Protein AF-A0A5B1B5L1-F1 (afdb_monomer_lite)

Secondary structure (DSSP, 8-state):
----EEEEEETTEEEEE---SSS--S-TTHHHHHHHHHHH-HHHHHHTTS---S-GGG-SS-HHHHHHHHHHHHHTT--SGGGHHHHTT-HHHHHHTTSPPPPHHHHHHHHHHS-HHHHHHHHH-

pLDDT: mean 87.09, std 9.59, range [47.69, 96.62]

Structure (mmCIF, N/CA/C/O backbone):
data_AF-A0A5B1B5L1-F1
#
_entry.id   AF-A0A5B1B5L1-F1
#
loop_
_atom_site.group_PDB
_atom_site.id
_atom_site.type_symbol
_atom_site.label_atom_id
_atom_site.label_alt_id
_atom_site.label_comp_id
_atom_site.label_asym_id
_atom_site.label_entity_id
_atom_site.label_seq_id
_atom_site.pdbx_PDB_ins_code
_atom_site.Cartn_x
_atom_site.Cartn_y
_atom_site.Cartn_z
_atom_site.occupancy
_atom_site.B_iso_or_equiv
_atom_site.auth_seq_id
_atom_site.auth_comp_id
_atom_site.auth_asym_id
_atom_site.auth_atom_id
_atom_site.pdbx_PDB_model_num
ATOM 1 N N . MET A 1 1 ? 7.308 0.488 -33.780 1.00 47.69 1 MET A N 1
ATOM 2 C CA . MET A 1 1 ? 5.844 0.317 -33.695 1.00 47.69 1 MET A CA 1
ATOM 3 C C . MET A 1 1 ? 5.590 -0.302 -32.338 1.00 47.69 1 MET A C 1
ATOM 5 O O . MET A 1 1 ? 5.938 -1.460 -32.160 1.00 47.69 1 MET A O 1
ATOM 9 N N . SER A 1 2 ? 5.195 0.500 -31.351 1.00 52.94 2 SER A N 1
ATOM 10 C CA . SER A 1 2 ? 5.080 0.016 -29.976 1.00 52.94 2 SER A CA 1
ATOM 11 C C . SER A 1 2 ? 3.709 -0.642 -29.796 1.00 52.94 2 SER A C 1
ATOM 13 O O . SER A 1 2 ? 2.684 -0.119 -30.247 1.00 52.94 2 SER A O 1
ATOM 15 N N . ILE A 1 3 ? 3.704 -1.874 -29.294 1.00 60.44 3 ILE A N 1
ATOM 16 C CA . ILE A 1 3 ? 2.495 -2.689 -29.177 1.00 60.44 3 ILE A CA 1
ATOM 17 C C . ILE A 1 3 ? 1.914 -2.371 -27.805 1.00 60.44 3 ILE A C 1
ATOM 19 O O . ILE A 1 3 ? 2.265 -2.996 -26.809 1.00 60.44 3 ILE A O 1
ATOM 23 N N . LYS A 1 4 ? 1.030 -1.373 -27.752 1.00 65.81 4 LYS A N 1
ATOM 24 C CA . LYS A 1 4 ? 0.305 -1.033 -26.526 1.00 65.81 4 LYS A CA 1
ATOM 25 C C . LYS A 1 4 ? -0.742 -2.104 -26.242 1.00 65.81 4 LYS A C 1
ATOM 27 O O . LYS A 1 4 ? -1.779 -2.158 -26.903 1.00 65.81 4 LYS A O 1
ATOM 32 N N . ASN A 1 5 ? -0.484 -2.942 -25.244 1.00 76.38 5 ASN A N 1
ATOM 33 C CA . ASN A 1 5 ? -1.436 -3.945 -24.784 1.00 76.38 5 ASN A CA 1
ATOM 34 C C . ASN A 1 5 ? -2.275 -3.358 -23.648 1.00 76.38 5 ASN A C 1
ATOM 36 O O . ASN A 1 5 ? -1.747 -3.001 -22.597 1.00 76.38 5 ASN A O 1
ATOM 40 N N . THR A 1 6 ? -3.588 -3.250 -23.854 1.00 81.56 6 THR A N 1
ATOM 41 C CA . THR A 1 6 ? -4.514 -2.834 -22.789 1.00 81.56 6 THR A CA 1
ATOM 42 C C . THR A 1 6 ? -4.641 -3.954 -21.767 1.00 81.56 6 THR A C 1
ATOM 44 O O . THR A 1 6 ? -5.008 -5.072 -22.126 1.00 81.56 6 THR A O 1
ATOM 47 N N . VAL A 1 7 ? -4.370 -3.662 -20.495 1.00 83.81 7 VAL A N 1
ATOM 48 C CA . VAL A 1 7 ? -4.411 -4.680 -19.437 1.00 83.81 7 VAL A CA 1
ATOM 49 C C . VAL A 1 7 ? -5.726 -4.628 -18.653 1.00 83.81 7 VAL A C 1
ATOM 51 O O . VAL A 1 7 ? -6.378 -5.665 -18.440 1.00 83.81 7 VAL A O 1
ATOM 54 N N . PHE A 1 8 ? -6.146 -3.421 -18.254 1.00 83.81 8 PHE A N 1
ATOM 55 C CA . PHE A 1 8 ? -7.417 -3.151 -17.575 1.00 83.81 8 PHE A CA 1
ATOM 56 C C . PHE A 1 8 ? -7.823 -1.668 -17.687 1.00 83.81 8 PHE A C 1
ATOM 58 O O . PHE A 1 8 ? -7.050 -0.833 -18.151 1.00 83.81 8 PHE A O 1
ATOM 65 N N . TYR A 1 9 ? -9.041 -1.344 -17.243 1.00 83.38 9 TYR A N 1
ATOM 66 C CA . TYR A 1 9 ? -9.542 0.030 -17.135 1.00 83.38 9 TYR A CA 1
ATOM 67 C C . TYR A 1 9 ? -9.619 0.458 -15.661 1.00 83.38 9 TYR A C 1
ATOM 69 O O . TYR A 1 9 ? -10.083 -0.305 -14.808 1.00 83.38 9 TYR A O 1
ATOM 77 N N . ARG A 1 10 ? -9.157 1.677 -15.369 1.00 83.69 10 ARG A N 1
ATOM 78 C CA . ARG A 1 10 ? -9.252 2.375 -14.080 1.00 83.69 10 ARG A CA 1
ATOM 79 C C . ARG A 1 10 ? -10.195 3.559 -14.278 1.00 83.69 10 ARG A C 1
ATOM 81 O O . ARG A 1 10 ? -9.803 4.557 -14.873 1.00 83.69 10 ARG A O 1
ATOM 88 N N . ASP A 1 11 ? -11.442 3.414 -13.837 1.00 83.94 11 ASP A N 1
ATOM 89 C CA . ASP A 1 11 ? -12.527 4.363 -14.119 1.00 83.94 11 ASP A CA 1
ATOM 90 C C . ASP A 1 11 ? -12.689 4.582 -15.636 1.00 83.94 11 ASP A C 1
ATOM 92 O O . ASP A 1 11 ? -12.953 3.622 -16.360 1.00 83.94 11 ASP A O 1
ATOM 96 N N . ASN A 1 12 ? -12.478 5.805 -16.131 1.00 84.12 12 ASN A N 1
ATOM 97 C CA . ASN A 1 12 ? -12.476 6.123 -17.565 1.00 84.12 12 ASN A CA 1
ATOM 98 C C . ASN A 1 12 ? -11.078 6.073 -18.213 1.00 84.12 12 ASN A C 1
ATOM 100 O O . ASN A 1 12 ? -10.937 6.398 -19.393 1.00 84.12 12 ASN A O 1
ATOM 104 N N . SER A 1 13 ? -10.048 5.667 -17.471 1.00 82.94 13 SER A N 1
ATOM 105 C CA . SER A 1 13 ? -8.666 5.601 -17.947 1.00 82.94 13 SER A CA 1
ATOM 106 C C . SER A 1 13 ? -8.297 4.179 -18.368 1.00 82.94 13 SER A C 1
ATOM 108 O O . SER A 1 13 ? -8.457 3.218 -17.614 1.00 82.94 13 SER A O 1
ATOM 110 N N . CYS A 1 14 ? -7.774 4.031 -19.584 1.00 85.56 14 CYS A N 1
ATOM 111 C CA . CYS A 1 14 ? -7.215 2.774 -20.074 1.00 85.56 14 CYS A CA 1
ATOM 112 C C . CYS A 1 14 ? -5.783 2.612 -19.555 1.00 85.56 14 CYS A C 1
ATOM 114 O O . CYS A 1 14 ? -4.936 3.458 -19.838 1.00 85.56 14 CYS A O 1
ATOM 116 N N . ILE A 1 15 ? -5.502 1.516 -18.848 1.00 85.25 15 ILE A N 1
ATOM 117 C CA . ILE A 1 15 ? -4.144 1.166 -18.431 1.00 85.25 15 ILE A CA 1
ATOM 118 C C . ILE A 1 15 ? -3.560 0.195 -19.455 1.00 85.25 15 ILE A C 1
ATOM 120 O O . ILE A 1 15 ? -4.069 -0.913 -19.660 1.00 85.25 15 ILE A O 1
ATOM 124 N N . SER A 1 16 ? -2.488 0.629 -20.113 1.00 83.31 16 SER A N 1
ATOM 125 C CA . SER A 1 16 ? -1.767 -0.147 -21.120 1.00 83.31 16 SER A CA 1
ATOM 126 C C . SER A 1 16 ? -0.305 -0.297 -20.741 1.00 83.31 16 SER A C 1
ATOM 128 O O . SER A 1 16 ? 0.286 0.647 -20.226 1.00 83.31 16 SER A O 1
ATOM 130 N N . VAL A 1 17 ? 0.277 -1.446 -21.066 1.00 77.44 17 VAL A N 1
ATOM 131 C CA . VAL A 1 17 ? 1.715 -1.692 -20.929 1.00 77.44 17 VAL A CA 1
ATOM 132 C C . VAL A 1 17 ? 2.324 -1.801 -22.320 1.00 77.44 17 VAL A C 1
ATOM 134 O O . VAL A 1 17 ? 1.695 -2.299 -23.260 1.00 77.44 17 VAL A O 1
ATOM 137 N N . ASP A 1 18 ? 3.540 -1.295 -22.441 1.00 80.69 18 ASP A N 1
ATOM 138 C CA . ASP A 1 18 ? 4.320 -1.255 -23.665 1.00 80.69 18 ASP A CA 1
ATOM 139 C C . ASP A 1 18 ? 5.798 -1.462 -23.320 1.00 80.69 18 ASP A C 1
ATOM 141 O O . ASP A 1 18 ? 6.199 -1.326 -22.165 1.00 80.69 18 ASP A O 1
ATOM 145 N N . PHE A 1 19 ? 6.609 -1.801 -24.314 1.00 74.50 19 PHE A N 1
ATOM 146 C CA . PHE A 1 19 ? 8.048 -1.933 -24.137 1.00 74.50 19 PHE A CA 1
ATOM 147 C C . PHE A 1 19 ? 8.704 -0.550 -24.240 1.00 74.50 19 PHE A C 1
ATOM 149 O O . PHE A 1 19 ? 8.958 -0.064 -25.342 1.00 74.50 19 PHE A O 1
ATOM 156 N N . SER A 1 20 ? 8.988 0.073 -23.092 1.00 73.69 20 SER A N 1
ATOM 157 C CA . SER A 1 20 ? 9.859 1.251 -22.979 1.00 73.69 20 SER A CA 1
ATOM 158 C C . SER A 1 20 ? 11.126 0.890 -22.186 1.00 73.69 20 SER A C 1
ATOM 160 O O . SER A 1 20 ? 11.036 0.174 -21.188 1.00 73.69 20 SER A O 1
ATOM 162 N N . PRO A 1 21 ? 12.313 1.363 -22.610 1.00 70.62 21 PRO A N 1
ATOM 163 C CA . PRO A 1 21 ? 13.543 1.214 -21.840 1.00 70.62 21 PRO A CA 1
ATOM 164 C C . PRO A 1 21 ? 13.648 2.187 -20.651 1.00 70.62 21 PRO A C 1
ATOM 166 O O . PRO A 1 21 ? 14.537 2.007 -19.823 1.00 70.62 21 PRO A O 1
ATOM 169 N N . GLU A 1 22 ? 12.794 3.213 -20.559 1.00 78.12 22 GLU A N 1
ATOM 170 C CA . GLU A 1 22 ? 12.859 4.224 -19.492 1.00 78.12 22 GLU A CA 1
ATOM 171 C C . GLU A 1 22 ? 12.154 3.779 -18.202 1.00 78.12 22 GLU A C 1
ATOM 173 O O . GLU A 1 22 ? 12.633 4.066 -17.106 1.00 78.12 22 GLU A O 1
ATOM 178 N N . GLU A 1 23 ? 11.034 3.063 -18.325 1.00 79.75 23 GLU A N 1
ATOM 179 C CA . GLU A 1 23 ? 10.226 2.587 -17.200 1.00 79.75 23 GLU A CA 1
ATOM 180 C C . GLU A 1 23 ? 10.069 1.069 -17.280 1.00 79.75 23 GLU A C 1
ATOM 182 O O . GLU A 1 23 ? 9.195 0.536 -17.964 1.00 79.75 23 GLU A O 1
ATOM 187 N N . ILE A 1 24 ? 10.953 0.362 -16.576 1.00 83.38 24 ILE A N 1
ATOM 188 C CA . ILE A 1 24 ? 11.010 -1.099 -16.568 1.00 83.38 24 ILE A CA 1
ATOM 189 C C . ILE A 1 24 ? 10.549 -1.603 -15.203 1.00 83.38 24 ILE A C 1
ATOM 191 O O . ILE A 1 24 ? 11.003 -1.124 -14.167 1.00 83.38 24 ILE A O 1
ATOM 195 N N . SER A 1 25 ? 9.688 -2.616 -15.216 1.00 86.25 25 SER A N 1
ATOM 196 C CA . SER A 1 25 ? 9.331 -3.395 -14.035 1.00 86.25 25 SER A CA 1
ATOM 197 C C . SER A 1 25 ? 9.500 -4.880 -14.333 1.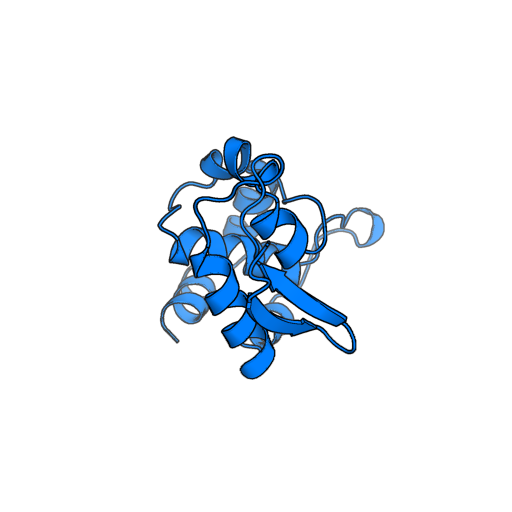00 86.25 25 SER A C 1
ATOM 199 O O . SER A 1 25 ? 9.155 -5.348 -15.420 1.00 86.25 25 SER A O 1
ATOM 201 N N . SER A 1 26 ? 10.028 -5.621 -13.359 1.00 84.50 26 SER A N 1
ATOM 202 C CA . SER A 1 26 ? 10.089 -7.091 -13.408 1.00 84.50 26 SER A CA 1
ATOM 203 C C . SER A 1 26 ? 8.881 -7.744 -12.726 1.00 84.50 26 SER A C 1
ATOM 205 O O . SER A 1 26 ? 8.692 -8.954 -12.812 1.00 84.50 26 SER A O 1
ATOM 207 N N . ASP A 1 27 ? 8.018 -6.937 -12.108 1.00 87.25 27 ASP A N 1
ATOM 208 C CA . ASP A 1 27 ? 6.919 -7.356 -11.244 1.00 87.25 27 ASP A CA 1
ATOM 209 C C . ASP A 1 27 ? 5.563 -7.378 -11.956 1.00 87.25 27 ASP A C 1
ATOM 211 O O . ASP A 1 27 ? 4.525 -7.171 -11.342 1.00 87.25 27 ASP A O 1
ATOM 215 N N . GLY A 1 28 ? 5.523 -7.666 -13.260 1.00 85.50 28 GLY A N 1
ATOM 216 C CA . GLY A 1 28 ? 4.310 -7.519 -14.082 1.00 85.50 28 GLY A CA 1
ATOM 217 C C . GLY A 1 28 ? 3.054 -8.254 -13.574 1.00 85.50 28 GLY A C 1
ATOM 218 O O . GLY A 1 28 ? 1.932 -7.835 -13.869 1.00 85.50 28 GLY A O 1
ATOM 219 N N . ALA A 1 29 ? 3.208 -9.313 -12.772 1.00 87.75 29 ALA A N 1
ATOM 220 C CA . ALA A 1 29 ? 2.094 -10.037 -12.154 1.00 87.75 29 ALA A CA 1
ATOM 221 C C . ALA A 1 29 ? 1.261 -9.175 -11.181 1.00 87.75 29 ALA A C 1
ATOM 223 O O . ALA A 1 29 ? 0.060 -9.418 -11.031 1.00 87.75 29 ALA A O 1
ATOM 224 N N . ILE A 1 30 ? 1.825 -8.098 -10.624 1.00 92.19 30 ILE A N 1
ATOM 225 C CA . ILE A 1 30 ? 1.088 -7.130 -9.802 1.00 92.19 30 ILE A CA 1
ATOM 226 C C . ILE A 1 30 ? -0.105 -6.507 -10.544 1.00 92.19 30 ILE A C 1
ATOM 228 O O . ILE A 1 30 ? -1.129 -6.182 -9.942 1.00 92.19 30 ILE A O 1
ATOM 232 N N . VAL A 1 31 ? -0.027 -6.401 -11.873 1.00 91.94 31 VAL A N 1
ATOM 233 C CA . VAL A 1 31 ? -1.119 -5.875 -12.696 1.00 91.94 31 VAL A CA 1
ATOM 234 C C . VAL A 1 31 ? -2.328 -6.817 -12.686 1.00 91.94 31 VAL A C 1
ATOM 236 O O . VAL A 1 31 ? -3.479 -6.371 -12.693 1.00 91.94 31 VAL A O 1
ATOM 239 N N . LEU A 1 32 ? -2.088 -8.130 -12.635 1.00 91.25 32 LEU A N 1
ATOM 240 C CA . LEU A 1 32 ? -3.156 -9.116 -12.497 1.00 91.25 32 LEU A CA 1
ATOM 241 C C . LEU A 1 32 ? -3.798 -9.032 -11.109 1.00 91.25 32 LEU A C 1
ATOM 243 O O . LEU A 1 32 ? -5.025 -9.062 -11.018 1.00 91.25 32 LEU A O 1
ATOM 247 N N . LEU A 1 33 ? -2.994 -8.862 -10.054 1.00 93.44 33 LEU A N 1
ATOM 248 C CA . LEU A 1 33 ? -3.497 -8.650 -8.693 1.00 93.44 33 LEU A CA 1
ATOM 249 C C . LEU A 1 33 ? -4.377 -7.398 -8.615 1.00 93.44 33 LEU A C 1
ATOM 251 O O . LEU A 1 33 ? -5.472 -7.450 -8.061 1.00 93.44 33 LEU A O 1
ATOM 255 N N . GLU A 1 34 ? -3.962 -6.300 -9.250 1.00 94.31 34 GLU A N 1
ATOM 256 C CA . GLU A 1 34 ? -4.767 -5.078 -9.326 1.00 94.31 34 GLU A CA 1
ATOM 257 C C . GLU A 1 34 ? -6.092 -5.301 -10.063 1.00 94.31 34 GLU A C 1
ATOM 259 O O . GLU A 1 34 ? -7.147 -4.829 -9.634 1.00 94.31 34 GLU A O 1
ATOM 264 N N . LYS A 1 35 ? -6.068 -6.057 -11.164 1.00 92.69 35 LYS A N 1
ATOM 265 C CA . LYS A 1 35 ? -7.280 -6.410 -11.909 1.00 92.69 35 LYS A CA 1
ATOM 266 C C . LYS A 1 35 ? -8.243 -7.257 -11.071 1.00 92.69 35 LYS A C 1
ATOM 268 O O . LYS A 1 35 ? -9.456 -7.050 -11.156 1.00 92.69 35 LYS A O 1
ATOM 273 N N . LEU A 1 36 ? -7.721 -8.192 -10.275 1.00 92.62 36 LEU A N 1
ATOM 274 C CA . LEU A 1 36 ? -8.512 -9.007 -9.352 1.00 92.62 36 LEU A CA 1
ATOM 275 C C . LEU A 1 36 ? -9.099 -8.156 -8.226 1.00 92.62 36 LEU A C 1
ATOM 277 O O . LEU A 1 36 ? -10.306 -8.217 -7.997 1.00 92.62 36 LEU A O 1
ATOM 281 N N . GLU A 1 37 ? -8.292 -7.305 -7.592 1.00 93.81 37 GLU A N 1
ATOM 282 C CA . GLU A 1 37 ? -8.758 -6.416 -6.527 1.00 93.81 37 GLU A CA 1
ATOM 283 C C . GLU A 1 37 ? -9.852 -5.465 -7.025 1.00 93.81 37 GLU A C 1
ATOM 285 O O . GLU A 1 37 ? -10.876 -5.301 -6.369 1.00 93.81 37 GLU A O 1
ATOM 290 N N . ARG A 1 38 ? -9.724 -4.903 -8.232 1.00 91.75 38 ARG A N 1
ATOM 291 C CA . ARG A 1 38 ? -10.779 -4.056 -8.820 1.00 91.75 38 ARG A CA 1
ATOM 292 C C . ARG A 1 38 ? -12.098 -4.786 -9.034 1.00 91.75 38 ARG A C 1
ATOM 294 O O . ARG A 1 38 ? -13.160 -4.173 -8.926 1.00 91.75 38 ARG A O 1
ATOM 301 N N . ARG A 1 39 ? -12.039 -6.077 -9.363 1.00 93.81 39 ARG A N 1
ATOM 302 C CA . ARG A 1 39 ? -13.223 -6.905 -9.608 1.00 93.81 39 ARG A CA 1
ATOM 303 C C . ARG A 1 39 ? -13.867 -7.393 -8.313 1.00 93.81 39 ARG A C 1
ATOM 305 O O . ARG A 1 39 ? -15.091 -7.397 -8.228 1.00 93.81 39 ARG A O 1
ATOM 312 N N . HIS A 1 40 ? -13.060 -7.819 -7.347 1.00 94.12 40 HIS A N 1
ATOM 313 C CA . HIS A 1 40 ? -13.528 -8.552 -6.168 1.00 94.12 40 HIS A CA 1
ATOM 314 C C . HIS A 1 40 ? -13.509 -7.734 -4.875 1.00 94.12 40 HIS A C 1
ATOM 316 O O . HIS A 1 40 ? -14.238 -8.080 -3.951 1.00 94.12 40 HIS A O 1
ATOM 322 N N . LYS A 1 41 ? -12.750 -6.632 -4.824 1.00 94.81 41 LYS A N 1
ATOM 323 C CA . LYS A 1 41 ? -12.685 -5.695 -3.691 1.00 94.81 41 LYS A CA 1
ATOM 324 C C . LYS A 1 41 ? -12.332 -6.373 -2.362 1.00 94.81 41 LYS A C 1
ATOM 326 O O . LYS A 1 41 ? -12.886 -6.025 -1.321 1.00 94.81 41 LYS A O 1
ATOM 331 N N . ILE A 1 42 ? -11.438 -7.360 -2.395 1.00 92.81 42 ILE A N 1
ATOM 332 C CA . ILE A 1 42 ? -11.073 -8.160 -1.220 1.00 92.81 42 ILE A CA 1
ATOM 333 C C . ILE A 1 42 ? -10.292 -7.287 -0.234 1.00 92.81 42 ILE A C 1
ATOM 335 O O . ILE A 1 42 ? -10.654 -7.196 0.940 1.00 92.81 42 ILE A O 1
ATOM 339 N N . ILE A 1 43 ? -9.266 -6.579 -0.714 1.00 94.44 43 ILE A N 1
ATOM 340 C CA . ILE A 1 43 ? -8.472 -5.667 0.113 1.00 94.44 43 ILE A CA 1
ATOM 341 C C . ILE A 1 43 ? -9.337 -4.522 0.627 1.00 94.44 43 ILE A C 1
ATOM 343 O O . ILE A 1 43 ? -9.242 -4.171 1.800 1.00 94.44 43 ILE A O 1
ATOM 347 N N . ASP A 1 44 ? -10.195 -3.953 -0.221 1.00 94.69 44 ASP A N 1
ATOM 348 C CA . ASP A 1 44 ? -11.154 -2.927 0.191 1.00 94.69 44 ASP A CA 1
ATOM 349 C C . ASP A 1 44 ? -12.049 -3.415 1.342 1.00 94.69 44 ASP A C 1
ATOM 351 O O . ASP A 1 44 ? -12.088 -2.783 2.401 1.00 94.69 44 ASP A O 1
ATOM 355 N N . TYR A 1 45 ? -12.679 -4.582 1.184 1.00 94.38 45 TYR A N 1
ATOM 356 C CA . TYR A 1 45 ? -13.536 -5.191 2.199 1.00 94.38 45 TYR A CA 1
ATOM 357 C C . TYR A 1 45 ? -12.810 -5.380 3.534 1.00 94.38 45 TYR A C 1
ATOM 359 O O . TYR A 1 45 ? -13.292 -4.912 4.569 1.00 94.38 45 TYR A O 1
ATOM 367 N N . PHE A 1 46 ? -11.633 -6.012 3.520 1.00 92.56 46 PHE A N 1
ATOM 368 C CA . PHE A 1 46 ? -10.862 -6.248 4.739 1.00 92.56 46 PHE A CA 1
ATOM 369 C C . PHE A 1 46 ? -10.325 -4.947 5.342 1.00 92.56 46 PHE A C 1
ATOM 371 O O . PHE A 1 46 ? -10.342 -4.783 6.560 1.00 92.56 46 PHE A O 1
ATOM 378 N N . SER A 1 47 ? -9.919 -3.975 4.525 1.00 94.25 47 SER A N 1
ATOM 379 C CA . SER A 1 47 ? -9.434 -2.690 5.035 1.00 94.25 47 SER A CA 1
ATOM 380 C C . SER A 1 47 ? -10.486 -1.950 5.866 1.00 94.25 47 SER A C 1
ATOM 382 O O . SER A 1 47 ? -10.137 -1.339 6.873 1.00 94.25 47 SER A O 1
ATOM 384 N N . ASN A 1 48 ? -11.771 -2.089 5.519 1.00 94.38 48 ASN A N 1
ATOM 385 C CA . ASN A 1 48 ? -12.886 -1.502 6.265 1.00 94.38 48 ASN A CA 1
ATOM 386 C C . ASN A 1 48 ? -13.137 -2.179 7.627 1.00 94.38 48 ASN A C 1
ATOM 388 O O . ASN A 1 48 ? -13.798 -1.596 8.483 1.00 94.38 48 ASN A O 1
ATOM 392 N N . GLN A 1 49 ? -12.607 -3.387 7.851 1.00 92.44 49 GLN A N 1
ATOM 393 C CA . GLN A 1 49 ? -12.700 -4.097 9.135 1.00 92.44 49 GLN A CA 1
ATOM 394 C C . GLN A 1 49 ? -11.579 -3.709 10.113 1.00 92.44 49 GLN A C 1
ATOM 396 O O . GLN A 1 49 ? -11.629 -4.064 11.291 1.00 92.44 49 GLN A O 1
ATOM 401 N N . ILE A 1 50 ? -10.556 -2.986 9.650 1.00 91.56 50 ILE A N 1
ATOM 402 C CA . ILE A 1 50 ? -9.432 -2.554 10.481 1.00 91.56 50 ILE A CA 1
ATOM 403 C C . ILE A 1 50 ? -9.703 -1.135 10.990 1.00 91.56 50 ILE A C 1
ATOM 405 O O . ILE A 1 50 ? -9.722 -0.169 10.229 1.00 91.56 50 ILE A O 1
ATOM 409 N N . THR A 1 51 ? -9.844 -0.983 12.307 1.00 91.62 51 THR A N 1
ATOM 410 C CA . THR A 1 51 ? -9.937 0.343 12.931 1.00 91.62 51 THR A CA 1
ATOM 411 C C . THR A 1 51 ? -8.574 1.032 12.953 1.00 91.62 51 THR A C 1
ATOM 413 O O . THR A 1 51 ? -7.651 0.578 13.634 1.00 91.62 51 THR A O 1
ATOM 416 N N . ASP A 1 52 ? -8.460 2.170 12.268 1.00 93.00 52 ASP A N 1
ATOM 417 C CA . ASP A 1 52 ? -7.264 3.005 12.331 1.00 93.00 52 ASP A CA 1
ATOM 418 C C . ASP A 1 52 ? -7.232 3.823 13.631 1.00 93.00 52 ASP A C 1
ATOM 420 O O . ASP A 1 52 ? -8.018 4.747 13.826 1.00 93.00 52 ASP A O 1
ATOM 424 N N . LYS A 1 53 ? -6.319 3.470 14.541 1.00 91.75 53 LYS A N 1
ATOM 425 C CA . LYS A 1 53 ? -6.131 4.159 15.831 1.00 91.75 53 LYS A CA 1
ATOM 426 C C . LYS A 1 53 ? -5.137 5.323 15.751 1.00 91.75 53 LYS A C 1
ATOM 428 O O . LYS A 1 53 ? -4.843 5.945 16.772 1.00 91.75 53 LYS A O 1
ATOM 433 N N . ARG A 1 54 ? -4.553 5.582 14.576 1.00 93.19 54 ARG A N 1
ATOM 434 C CA . ARG A 1 54 ? -3.573 6.658 14.379 1.00 93.19 54 ARG A CA 1
ATOM 435 C C . ARG A 1 54 ? -4.276 8.011 14.383 1.00 93.19 54 ARG A C 1
ATOM 437 O O . ARG A 1 54 ? -5.452 8.126 14.055 1.00 93.19 54 ARG A O 1
ATOM 444 N N . HIS A 1 55 ? -3.533 9.058 14.727 1.00 94.25 55 HIS A N 1
ATOM 445 C CA . HIS A 1 55 ? -4.061 10.416 14.678 1.00 94.25 55 HIS A CA 1
ATOM 446 C C . HIS A 1 55 ? -4.387 10.805 13.219 1.00 94.25 55 HIS A C 1
ATOM 448 O O . HIS A 1 55 ? -3.463 10.796 12.402 1.00 94.25 55 HIS A O 1
ATOM 454 N N . PRO A 1 56 ? -5.630 11.205 12.877 1.00 93.56 56 PRO A N 1
ATOM 455 C CA . PRO A 1 56 ? -6.049 11.407 11.485 1.00 93.56 56 PRO A CA 1
ATOM 456 C C . PRO A 1 56 ? -5.173 12.378 10.685 1.00 93.56 56 PRO A C 1
ATOM 458 O O . PRO A 1 56 ? -4.850 12.115 9.533 1.00 93.56 56 PRO A O 1
ATOM 461 N N . LEU A 1 57 ? -4.712 13.465 11.319 1.00 94.88 57 LEU A N 1
ATOM 462 C CA . LEU A 1 57 ? -3.849 14.470 10.676 1.00 94.88 57 LEU A CA 1
ATOM 463 C C . LEU A 1 57 ? -2.430 13.977 10.336 1.00 94.88 57 LEU A C 1
ATOM 465 O O . LEU A 1 57 ? -1.699 14.676 9.646 1.00 94.88 57 LEU A O 1
ATOM 469 N N . LEU A 1 58 ? -2.022 12.809 10.837 1.00 92.56 58 LEU A N 1
ATOM 470 C CA . LEU A 1 58 ? -0.694 12.232 10.601 1.00 92.56 58 LEU A CA 1
ATOM 471 C C . LEU A 1 58 ? -0.745 11.033 9.637 1.00 92.56 58 LEU A C 1
ATOM 473 O O . LEU A 1 58 ? 0.262 10.351 9.438 1.00 92.56 58 LEU A O 1
ATOM 477 N N . ILE A 1 59 ? -1.914 10.741 9.056 1.00 94.25 59 ILE A N 1
ATOM 478 C CA . ILE A 1 59 ? -2.094 9.618 8.135 1.00 94.25 59 ILE A CA 1
ATOM 479 C C . ILE A 1 59 ? -1.648 10.037 6.733 1.00 94.25 59 ILE A C 1
ATOM 481 O O . ILE A 1 59 ? -2.366 10.724 6.016 1.00 94.25 59 ILE A O 1
ATOM 485 N N . VAL A 1 60 ? -0.467 9.563 6.334 1.00 95.12 60 VAL A N 1
ATOM 486 C CA . VAL A 1 60 ? 0.047 9.689 4.955 1.00 95.12 60 VAL A CA 1
ATOM 487 C C . VAL A 1 60 ? -0.424 8.523 4.078 1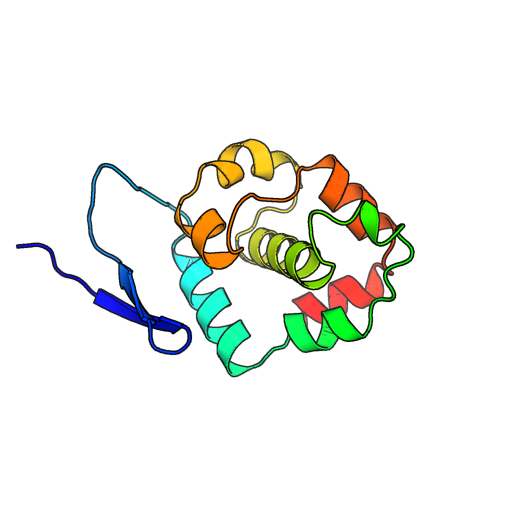.00 95.12 60 VAL A C 1
ATOM 489 O O . VAL A 1 60 ? -0.776 8.706 2.917 1.00 95.12 60 VAL A O 1
ATOM 492 N N . HIS A 1 61 ? -0.475 7.312 4.643 1.00 95.88 61 HIS A N 1
ATOM 493 C CA . HIS A 1 61 ? -0.923 6.101 3.953 1.00 95.88 61 HIS A CA 1
ATOM 494 C C . HIS A 1 61 ? -2.150 5.520 4.659 1.00 95.88 61 HIS A C 1
ATOM 496 O O . HIS A 1 61 ? -2.090 5.157 5.844 1.00 95.88 61 HIS A O 1
ATOM 502 N N . SER A 1 62 ? -3.258 5.420 3.922 1.00 95.88 62 SER A N 1
ATOM 503 C CA . SER A 1 62 ? -4.495 4.814 4.415 1.00 95.88 62 SER A CA 1
ATOM 504 C C . SER A 1 62 ? -4.288 3.340 4.764 1.00 95.88 62 SER A C 1
ATOM 506 O O . SER A 1 62 ? -3.403 2.676 4.222 1.00 95.88 62 SER A O 1
ATOM 508 N N . VAL A 1 63 ? -5.130 2.804 5.649 1.00 95.94 63 VAL A N 1
ATOM 509 C CA . VAL A 1 63 ? -5.120 1.370 5.983 1.00 95.94 63 VAL A CA 1
ATOM 510 C C . VAL A 1 63 ? -5.279 0.506 4.734 1.00 95.94 63 VAL A C 1
ATOM 512 O O . VAL A 1 63 ? -4.545 -0.463 4.570 1.00 95.94 63 VAL A O 1
ATOM 515 N N . LYS A 1 64 ? -6.160 0.901 3.807 1.00 96.00 64 LYS A N 1
ATOM 516 C CA . LYS A 1 64 ? -6.319 0.230 2.513 1.00 96.00 64 LYS A CA 1
ATOM 517 C C . LYS A 1 64 ? -5.018 0.204 1.714 1.00 96.00 64 LYS A C 1
ATOM 519 O O . LYS A 1 64 ? -4.645 -0.853 1.218 1.00 96.00 64 LYS A O 1
ATOM 524 N N . LYS A 1 65 ? -4.309 1.335 1.611 1.00 96.62 65 LYS A N 1
ATOM 525 C CA . LYS A 1 65 ? -3.028 1.415 0.891 1.00 96.62 65 LYS A CA 1
ATOM 526 C C . LYS A 1 65 ? -1.962 0.532 1.542 1.00 96.62 65 LYS A C 1
ATOM 528 O O . LYS A 1 65 ? -1.273 -0.193 0.834 1.00 96.62 65 LYS A O 1
ATOM 533 N N . LEU A 1 66 ? -1.869 0.548 2.874 1.00 95.81 66 LEU A N 1
ATOM 534 C CA . LEU A 1 66 ? -0.926 -0.285 3.629 1.00 95.81 66 LEU A CA 1
ATOM 535 C C . LEU A 1 66 ? -1.215 -1.780 3.463 1.00 95.81 66 LEU A C 1
ATOM 537 O O . LEU A 1 66 ? -0.302 -2.553 3.179 1.00 95.81 66 LEU A O 1
ATOM 541 N N . LEU A 1 67 ? -2.486 -2.175 3.580 1.00 95.44 67 LEU A N 1
ATOM 542 C CA . LEU A 1 67 ? -2.917 -3.558 3.396 1.00 95.44 67 LEU A CA 1
ATOM 543 C C . LEU A 1 67 ? -2.665 -4.028 1.959 1.00 95.44 67 LEU A C 1
ATOM 545 O O . LEU A 1 67 ? -2.082 -5.089 1.763 1.00 95.44 67 LEU A O 1
ATOM 549 N N . LYS A 1 68 ? -3.033 -3.211 0.964 1.00 95.69 68 LYS A N 1
ATOM 550 C CA . LYS A 1 68 ? -2.813 -3.497 -0.460 1.00 95.69 68 LYS A CA 1
ATOM 551 C C . LYS A 1 68 ? -1.337 -3.689 -0.773 1.00 95.69 68 LYS A C 1
ATOM 553 O O . LYS A 1 68 ? -0.971 -4.715 -1.333 1.00 95.69 68 LYS A O 1
ATOM 558 N N . GLN A 1 69 ? -0.498 -2.729 -0.375 1.00 95.56 69 GLN A N 1
ATOM 559 C CA . GLN A 1 69 ? 0.946 -2.801 -0.580 1.00 95.56 69 GLN A CA 1
ATOM 560 C C . GLN A 1 69 ? 1.503 -4.090 0.011 1.00 95.56 69 GLN A C 1
ATOM 562 O O . GLN A 1 69 ? 2.243 -4.802 -0.662 1.00 95.56 69 GLN A O 1
ATOM 567 N N . ARG A 1 70 ? 1.114 -4.421 1.247 1.00 93.69 70 ARG A N 1
ATOM 568 C CA . ARG A 1 70 ? 1.684 -5.582 1.9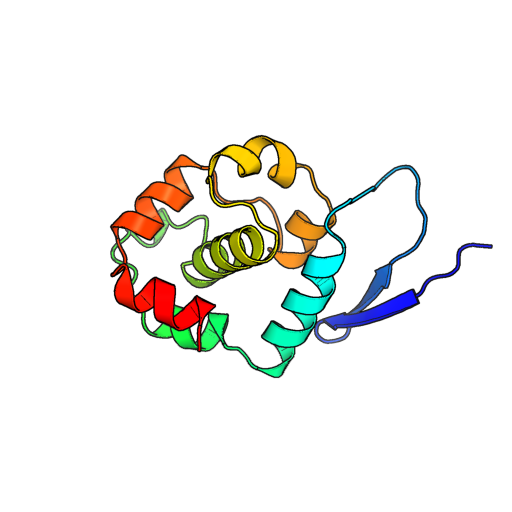13 1.00 93.69 70 ARG A CA 1
ATOM 569 C C . ARG A 1 70 ? 1.222 -6.909 1.318 1.00 93.69 70 ARG A C 1
ATOM 571 O O . ARG A 1 70 ? 2.055 -7.782 1.102 1.00 93.69 70 ARG A O 1
ATOM 578 N N . VAL A 1 71 ? -0.067 -7.061 1.025 1.00 93.12 71 VAL A N 1
ATOM 579 C CA . VAL A 1 71 ? -0.583 -8.287 0.397 1.00 93.12 71 VAL A CA 1
ATOM 580 C C . VAL A 1 71 ? 0.014 -8.470 -0.997 1.00 93.12 71 VAL A C 1
ATOM 582 O O . VAL A 1 71 ? 0.422 -9.575 -1.334 1.00 93.12 71 VAL A O 1
ATOM 585 N N . PHE A 1 72 ? 0.136 -7.401 -1.790 1.00 93.81 72 PHE A N 1
ATOM 586 C CA . PHE A 1 72 ? 0.703 -7.493 -3.139 1.00 93.81 72 PHE A CA 1
ATOM 587 C C . PHE A 1 72 ? 2.184 -7.878 -3.101 1.00 93.81 72 PHE A C 1
ATOM 589 O O . PHE A 1 72 ? 2.591 -8.752 -3.859 1.00 93.81 72 PHE A O 1
ATOM 596 N N . MET A 1 73 ? 2.959 -7.307 -2.174 1.00 92.75 73 MET A N 1
ATOM 597 C CA . MET A 1 73 ? 4.346 -7.719 -1.941 1.00 92.75 73 MET A CA 1
ATOM 598 C C . MET A 1 73 ? 4.448 -9.214 -1.607 1.00 92.75 73 MET A C 1
ATOM 600 O O . MET A 1 73 ? 5.240 -9.925 -2.216 1.00 92.75 73 MET A O 1
ATOM 604 N N . LEU A 1 74 ? 3.607 -9.717 -0.701 1.00 90.94 74 LEU A N 1
ATOM 605 C CA . LEU A 1 74 ? 3.621 -11.132 -0.315 1.00 90.94 74 LEU A CA 1
ATOM 606 C C . LEU A 1 74 ? 3.227 -12.068 -1.459 1.00 90.94 74 LEU A C 1
ATOM 608 O O . LEU A 1 74 ? 3.863 -13.100 -1.646 1.00 90.94 74 LEU A O 1
ATOM 612 N N . MET A 1 75 ? 2.218 -11.702 -2.251 1.00 89.56 75 MET A N 1
ATOM 613 C CA . MET A 1 75 ? 1.818 -12.464 -3.443 1.00 89.56 75 MET A CA 1
ATOM 614 C C . MET A 1 75 ? 2.927 -12.533 -4.500 1.00 89.56 75 MET A C 1
ATOM 616 O O . MET A 1 75 ? 2.990 -13.500 -5.252 1.00 89.56 75 MET A O 1
ATOM 620 N N . GLN A 1 76 ? 3.806 -11.531 -4.534 1.00 89.50 76 GLN A N 1
ATOM 621 C CA . GLN A 1 76 ? 4.982 -11.483 -5.404 1.00 89.50 76 GLN A CA 1
ATOM 622 C C . GLN A 1 76 ? 6.212 -12.185 -4.798 1.00 89.50 76 GLN A C 1
ATOM 624 O O . GLN A 1 76 ? 7.259 -12.234 -5.436 1.00 89.50 76 GLN A O 1
ATOM 629 N N . GLY A 1 77 ? 6.097 -12.757 -3.594 1.00 89.00 77 GLY A N 1
ATOM 630 C CA . GLY A 1 77 ? 7.184 -13.469 -2.914 1.00 89.00 77 GLY A CA 1
ATOM 631 C C . GLY A 1 77 ? 8.087 -12.588 -2.045 1.00 89.00 77 GLY A C 1
ATOM 632 O O . GLY A 1 77 ? 9.097 -13.073 -1.541 1.00 89.00 77 GLY A O 1
ATOM 633 N N . TYR A 1 78 ? 7.733 -11.318 -1.827 1.00 90.12 78 TYR A N 1
ATOM 634 C CA . TYR A 1 78 ? 8.458 -10.417 -0.928 1.00 90.12 78 TYR A CA 1
ATOM 635 C C . TYR A 1 78 ? 7.989 -10.608 0.515 1.00 90.12 78 TYR A C 1
ATOM 637 O O . TYR A 1 78 ? 7.105 -9.908 1.028 1.00 90.12 78 TYR A O 1
ATOM 645 N N . GLU A 1 79 ? 8.568 -11.614 1.166 1.00 84.00 79 GLU A N 1
ATOM 646 C CA . GLU A 1 79 ? 8.278 -11.956 2.558 1.00 84.00 79 GLU A CA 1
ATOM 647 C C . GLU A 1 79 ? 8.743 -10.861 3.518 1.00 84.00 79 GLU A C 1
ATOM 649 O O . GLU A 1 79 ? 8.005 -10.490 4.437 1.00 84.00 79 GLU A O 1
ATOM 654 N N . ASP A 1 80 ? 9.901 -10.263 3.253 1.00 80.62 80 ASP A N 1
ATOM 655 C CA . ASP A 1 80 ? 10.465 -9.210 4.081 1.00 80.62 80 ASP A CA 1
ATOM 656 C C . ASP A 1 80 ? 10.002 -7.818 3.630 1.00 80.62 80 ASP A C 1
ATOM 658 O O . ASP A 1 80 ? 9.793 -7.511 2.460 1.00 80.62 80 ASP A O 1
ATOM 662 N N . CYS A 1 81 ? 9.834 -6.909 4.589 1.00 79.38 81 CYS A N 1
ATOM 663 C CA . CYS A 1 81 ? 9.470 -5.524 4.275 1.00 79.38 81 CYS A CA 1
ATOM 664 C C . CYS A 1 81 ? 10.672 -4.681 3.792 1.00 79.38 81 CYS A C 1
ATOM 666 O O . CYS A 1 81 ? 10.508 -3.489 3.535 1.00 79.38 81 CYS A O 1
ATOM 668 N N . ASN A 1 82 ? 11.886 -5.237 3.724 1.00 82.75 82 ASN A N 1
ATOM 669 C CA . ASN A 1 82 ? 13.091 -4.522 3.277 1.00 82.75 82 ASN A CA 1
ATOM 670 C C . ASN A 1 82 ? 13.118 -4.313 1.750 1.00 82.75 82 ASN A C 1
ATOM 672 O O . ASN A 1 82 ? 13.677 -3.316 1.296 1.00 82.75 82 ASN A O 1
ATOM 676 N N . ASP A 1 83 ? 12.432 -5.151 0.971 1.00 87.19 83 ASP A N 1
ATOM 677 C CA . ASP A 1 83 ? 12.344 -5.028 -0.490 1.00 87.19 83 ASP A CA 1
ATOM 678 C C . ASP A 1 83 ? 11.700 -3.712 -0.949 1.00 87.19 83 ASP A C 1
ATOM 680 O O . ASP A 1 83 ? 11.929 -3.250 -2.068 1.00 87.19 83 ASP A O 1
ATOM 684 N N . VAL A 1 84 ? 10.974 -3.030 -0.053 1.00 87.50 84 VAL A N 1
ATOM 685 C CA . VAL A 1 84 ? 10.430 -1.683 -0.284 1.00 87.50 84 VAL A CA 1
ATOM 686 C C . VAL A 1 84 ? 11.498 -0.707 -0.787 1.00 87.50 84 VAL A C 1
ATOM 688 O O . VAL A 1 84 ? 11.182 0.145 -1.611 1.00 87.50 84 VAL A O 1
ATOM 691 N N . PHE A 1 85 ? 12.758 -0.818 -0.348 1.00 86.94 85 PHE A N 1
ATOM 692 C CA . PHE A 1 85 ? 13.824 0.082 -0.811 1.00 86.94 85 PHE A CA 1
ATOM 693 C C . PHE A 1 85 ? 14.064 0.002 -2.323 1.00 86.94 85 PHE A C 1
ATOM 695 O O . PHE A 1 85 ? 14.409 1.014 -2.943 1.00 86.94 85 PHE A O 1
ATOM 702 N N . HIS A 1 86 ? 13.854 -1.176 -2.908 1.00 86.62 86 HIS A N 1
ATOM 703 C CA . HIS A 1 86 ? 13.928 -1.396 -4.346 1.00 86.62 86 HIS A CA 1
ATOM 704 C C . HIS A 1 86 ? 12.585 -1.071 -5.009 1.00 86.62 86 HIS A C 1
ATOM 706 O O . HIS A 1 86 ? 12.540 -0.242 -5.918 1.00 86.62 86 HIS A O 1
ATOM 712 N N . LEU A 1 87 ? 11.487 -1.626 -4.487 1.00 90.75 87 LEU A N 1
ATOM 713 C CA . LEU A 1 87 ? 10.145 -1.499 -5.067 1.00 90.75 87 LEU A CA 1
ATOM 714 C C . LEU A 1 87 ? 9.592 -0.070 -5.058 1.00 90.75 87 LEU A C 1
ATOM 716 O O . LEU A 1 87 ? 8.759 0.272 -5.889 1.00 90.75 87 LEU A O 1
ATOM 720 N N . GLN A 1 88 ? 10.066 0.804 -4.165 1.00 90.25 88 GLN A N 1
ATOM 721 C CA . GLN A 1 88 ? 9.666 2.216 -4.165 1.00 90.25 88 GLN A CA 1
ATOM 722 C C . GLN A 1 88 ? 10.071 2.959 -5.444 1.00 90.25 88 GLN A C 1
ATOM 724 O O . GLN A 1 88 ? 9.597 4.068 -5.654 1.00 90.25 88 GLN A O 1
ATOM 729 N N . HIS A 1 89 ? 10.958 2.398 -6.268 1.00 90.75 89 HIS A N 1
ATOM 730 C CA . HIS A 1 89 ? 11.339 2.959 -7.564 1.00 90.75 89 HIS A CA 1
ATOM 731 C C . HIS A 1 89 ? 10.648 2.253 -8.735 1.00 90.75 89 HIS A C 1
ATOM 733 O O . HIS A 1 89 ? 10.790 2.701 -9.868 1.00 90.75 89 HIS A O 1
ATOM 739 N N . ASP A 1 90 ? 9.901 1.179 -8.473 1.00 91.81 90 ASP A N 1
ATOM 740 C CA . ASP A 1 90 ? 9.207 0.431 -9.511 1.00 91.81 90 ASP A CA 1
ATOM 741 C C . ASP A 1 90 ? 7.960 1.211 -9.988 1.00 91.81 90 ASP A C 1
ATOM 743 O O . ASP A 1 90 ? 7.089 1.558 -9.175 1.00 91.81 90 ASP A O 1
ATOM 747 N N . PRO A 1 91 ? 7.851 1.510 -11.297 1.00 90.88 91 PRO A N 1
ATOM 748 C CA . PRO A 1 91 ? 6.766 2.328 -11.830 1.00 90.88 91 PRO A CA 1
ATOM 749 C C . PRO A 1 91 ? 5.395 1.646 -11.718 1.00 90.88 91 PRO A C 1
ATOM 751 O O . PRO A 1 91 ? 4.396 2.332 -11.487 1.00 90.88 91 PRO A O 1
ATOM 754 N N . LEU A 1 92 ? 5.321 0.309 -11.806 1.00 91.69 92 LEU A N 1
ATOM 755 C CA . LEU A 1 92 ? 4.057 -0.421 -11.660 1.00 91.69 92 LEU A CA 1
ATOM 756 C C . LEU A 1 92 ? 3.557 -0.370 -10.220 1.00 91.69 92 LEU A C 1
ATOM 758 O O . LEU A 1 92 ? 2.370 -0.128 -9.994 1.00 91.69 92 LEU A O 1
ATOM 762 N N . TYR A 1 93 ? 4.446 -0.545 -9.241 1.00 93.06 93 TYR A N 1
ATOM 763 C CA . TYR A 1 93 ? 4.072 -0.416 -7.832 1.00 93.06 93 TYR A CA 1
ATOM 764 C C . TYR A 1 93 ? 3.582 0.996 -7.503 1.00 93.06 93 TYR A C 1
ATOM 766 O O . TYR A 1 93 ? 2.556 1.135 -6.831 1.00 93.06 93 TYR A O 1
ATOM 774 N N . LYS A 1 94 ? 4.257 2.040 -8.002 1.00 93.00 94 LYS A N 1
ATOM 775 C CA . LYS A 1 94 ? 3.810 3.429 -7.812 1.00 93.00 94 LYS A CA 1
ATOM 776 C C . LYS A 1 94 ? 2.447 3.697 -8.442 1.00 93.00 94 LYS A C 1
ATOM 778 O O . LYS A 1 94 ? 1.604 4.324 -7.803 1.00 93.00 94 LYS A O 1
ATOM 783 N N . ASP A 1 95 ? 2.206 3.227 -9.665 1.00 92.31 95 ASP A N 1
ATOM 784 C CA . ASP A 1 95 ? 0.914 3.430 -10.329 1.00 92.31 95 ASP A CA 1
ATOM 785 C C . ASP A 1 95 ? -0.229 2.701 -9.601 1.00 92.31 95 ASP A C 1
ATOM 787 O O . ASP A 1 95 ? -1.297 3.272 -9.357 1.00 92.31 95 ASP A O 1
ATOM 791 N N . ILE A 1 96 ? -0.010 1.441 -9.221 1.00 93.38 96 ILE A N 1
ATOM 792 C CA . ILE A 1 96 ? -1.030 0.594 -8.588 1.00 93.38 96 ILE A CA 1
ATOM 793 C C . ILE A 1 96 ? -1.340 1.039 -7.161 1.00 93.38 96 ILE A C 1
ATOM 795 O O . ILE A 1 96 ? -2.485 0.923 -6.713 1.00 93.38 96 ILE A O 1
ATOM 799 N N . LEU A 1 97 ? -0.343 1.539 -6.432 1.00 94.00 97 LEU A N 1
ATOM 800 C CA . LEU A 1 97 ? -0.512 2.074 -5.080 1.00 94.00 97 LEU A CA 1
ATOM 801 C C . LEU A 1 97 ? -0.841 3.569 -5.065 1.00 94.00 97 LEU A C 1
ATOM 803 O O . LEU A 1 97 ? -0.919 4.157 -3.982 1.00 94.00 97 LEU A O 1
ATOM 807 N N . GLU A 1 98 ? -1.065 4.160 -6.241 1.00 91.75 98 GLU A N 1
ATOM 808 C CA . GLU A 1 98 ? -1.466 5.555 -6.420 1.00 91.75 98 GLU A CA 1
ATOM 809 C C . GLU A 1 98 ? -0.499 6.502 -5.681 1.00 91.75 98 GLU A C 1
ATOM 811 O O . GLU A 1 98 ? -0.861 7.237 -4.760 1.00 91.75 98 GLU A O 1
ATOM 816 N N . GLY A 1 99 ? 0.786 6.411 -6.032 1.00 93.06 99 GLY A N 1
ATOM 817 C CA . GLY A 1 99 ? 1.872 7.238 -5.507 1.00 93.06 99 GLY A CA 1
ATOM 818 C C . GLY A 1 99 ? 2.879 6.460 -4.662 1.00 93.06 99 GLY A C 1
ATOM 819 O O . GLY A 1 99 ? 3.015 5.245 -4.782 1.00 93.06 99 GLY A O 1
ATOM 820 N N . ASP A 1 100 ? 3.581 7.167 -3.776 1.00 95.06 100 ASP A N 1
ATOM 821 C CA . ASP A 1 100 ? 4.719 6.595 -3.052 1.00 95.06 100 ASP A CA 1
ATOM 822 C C . ASP A 1 100 ? 4.326 5.464 -2.094 1.00 95.06 100 ASP A C 1
ATOM 824 O O . ASP A 1 100 ? 3.249 5.469 -1.477 1.00 95.06 100 ASP A O 1
ATOM 828 N N . LEU A 1 101 ? 5.232 4.496 -1.973 1.00 95.44 101 LEU A N 1
ATOM 829 C CA . LEU A 1 101 ? 5.095 3.333 -1.107 1.00 95.44 101 LEU A CA 1
ATOM 830 C C . LEU A 1 101 ? 5.311 3.729 0.352 1.00 95.44 101 LEU A C 1
ATOM 832 O O . LEU A 1 101 ? 6.145 4.571 0.680 1.00 95.44 101 LEU A O 1
ATOM 836 N N . ALA A 1 102 ? 4.588 3.066 1.249 1.00 95.19 102 ALA A N 1
ATOM 837 C CA . ALA A 1 102 ? 4.883 3.136 2.666 1.00 95.19 102 ALA A CA 1
ATOM 838 C C . ALA A 1 102 ? 6.239 2.485 2.945 1.00 95.19 102 ALA A C 1
ATOM 840 O O . ALA A 1 102 ? 6.527 1.394 2.454 1.00 95.19 102 ALA A O 1
ATOM 841 N N . SER A 1 103 ? 7.055 3.143 3.765 1.00 94.38 103 SER A N 1
ATOM 842 C CA . SER A 1 103 ? 8.375 2.645 4.151 1.00 94.38 103 SER A CA 1
ATOM 843 C C . SER A 1 103 ? 8.302 1.357 4.979 1.00 94.38 103 SER A C 1
ATOM 845 O O . SER A 1 103 ? 7.296 1.084 5.643 1.00 94.38 103 SER A O 1
ATOM 847 N N . GLN A 1 104 ? 9.411 0.610 5.023 1.00 93.88 104 GLN A N 1
ATOM 848 C CA . GLN A 1 104 ? 9.557 -0.600 5.844 1.00 93.88 104 GLN A CA 1
ATOM 849 C C . GLN A 1 104 ? 9.081 -0.402 7.302 1.00 93.88 104 GLN A C 1
ATOM 851 O O . GLN A 1 104 ? 8.264 -1.206 7.764 1.00 93.88 104 GLN A O 1
ATOM 856 N N . PRO A 1 105 ? 9.460 0.678 8.026 1.00 93.19 105 PRO A N 1
ATOM 857 C CA . PRO A 1 105 ? 9.017 0.857 9.409 1.00 93.19 105 PRO A CA 1
ATOM 858 C C . PRO A 1 105 ? 7.516 1.126 9.521 1.00 93.19 105 PRO A C 1
ATOM 860 O O . PRO A 1 105 ? 6.889 0.778 10.522 1.00 93.19 105 PRO A O 1
ATOM 863 N N . THR A 1 106 ? 6.926 1.750 8.501 1.00 94.00 106 THR A N 1
ATOM 864 C CA . THR A 1 106 ? 5.486 2.016 8.452 1.00 94.00 106 THR A CA 1
ATOM 865 C C . THR A 1 106 ? 4.704 0.719 8.272 1.00 94.00 106 THR A C 1
ATOM 867 O O . THR A 1 106 ? 3.744 0.495 9.009 1.00 94.00 106 THR A O 1
ATOM 870 N N . LEU A 1 107 ? 5.141 -0.155 7.357 1.00 93.50 107 LEU A N 1
ATOM 871 C CA . LEU A 1 107 ? 4.541 -1.479 7.165 1.00 93.50 107 LEU A CA 1
ATOM 872 C C . LEU A 1 107 ? 4.691 -2.350 8.412 1.00 93.50 107 LEU A C 1
ATOM 874 O O . LEU A 1 107 ? 3.709 -2.920 8.872 1.00 93.50 107 LEU A O 1
ATOM 878 N N . SER A 1 108 ? 5.877 -2.376 9.024 1.00 91.06 108 SER A N 1
ATOM 879 C CA . SER A 1 108 ? 6.109 -3.155 10.243 1.00 91.06 108 SER A CA 1
ATOM 880 C C . SER A 1 108 ? 5.210 -2.702 11.403 1.00 91.06 108 SER A C 1
ATOM 882 O O . SER A 1 108 ? 4.627 -3.524 12.110 1.00 91.06 108 SER A O 1
ATOM 884 N N . ARG A 1 109 ? 5.025 -1.389 11.599 1.00 92.19 109 ARG A N 1
ATOM 885 C CA . ARG A 1 109 ? 4.079 -0.867 12.605 1.00 92.19 109 ARG A CA 1
ATOM 886 C C . ARG A 1 109 ? 2.632 -1.229 12.286 1.00 92.19 109 ARG A C 1
ATOM 888 O O . ARG A 1 109 ? 1.868 -1.493 13.209 1.00 92.19 109 ARG A O 1
ATOM 895 N N . PHE A 1 110 ? 2.259 -1.214 11.008 1.00 92.56 110 PHE A N 1
ATOM 896 C CA . PHE A 1 110 ? 0.931 -1.620 10.559 1.00 92.56 110 PHE A CA 1
ATOM 897 C C . PHE A 1 110 ? 0.672 -3.108 10.822 1.00 92.56 110 PHE A C 1
ATOM 899 O O . PHE A 1 110 ? -0.334 -3.441 11.433 1.00 92.56 110 PHE A O 1
ATOM 906 N N . GLU A 1 111 ? 1.596 -4.000 10.464 1.00 89.75 111 GLU A N 1
ATOM 907 C CA . GLU A 1 111 ? 1.468 -5.436 10.748 1.00 89.75 111 GLU A CA 1
ATOM 908 C C . GLU A 1 111 ? 1.342 -5.728 12.246 1.00 89.75 111 GLU A C 1
ATOM 910 O O . GLU A 1 111 ? 0.544 -6.566 12.656 1.00 89.75 111 GLU A O 1
ATOM 915 N N . ASN A 1 112 ? 2.098 -5.008 13.078 1.00 89.81 112 ASN A N 1
ATOM 916 C CA . ASN A 1 112 ? 2.024 -5.149 14.531 1.00 89.81 112 ASN A CA 1
ATOM 917 C C . ASN A 1 112 ? 0.749 -4.542 15.143 1.00 89.81 112 ASN A C 1
ATOM 919 O O . ASN A 1 112 ? 0.443 -4.826 16.301 1.00 89.81 112 ASN A O 1
ATOM 923 N N . SER A 1 113 ? 0.012 -3.698 14.411 1.00 89.06 113 SER A N 1
ATOM 924 C CA . SER A 1 113 ? -1.249 -3.118 14.889 1.00 89.06 113 SER A CA 1
ATOM 925 C C . SER A 1 113 ? -2.474 -3.974 14.555 1.00 89.06 113 SER A C 1
ATOM 927 O O . SER A 1 113 ? -3.531 -3.781 15.163 1.00 89.06 113 SER A O 1
ATOM 929 N N . ILE A 1 114 ? -2.334 -4.932 13.634 1.00 87.50 114 ILE A N 1
ATOM 930 C CA . ILE A 1 114 ? -3.392 -5.845 13.196 1.00 87.50 114 ILE A CA 1
ATOM 931 C C . ILE A 1 114 ? -3.188 -7.255 13.762 1.00 87.50 114 ILE A C 1
ATOM 933 O O . ILE A 1 114 ? -2.090 -7.667 14.128 1.00 87.50 114 ILE A O 1
ATOM 937 N N . ASN A 1 115 ? -4.267 -8.034 13.842 1.00 80.62 115 ASN A N 1
ATOM 938 C CA . ASN A 1 115 ? -4.174 -9.427 14.269 1.00 80.62 115 ASN A CA 1
ATOM 939 C C . ASN A 1 115 ? -3.551 -10.284 13.147 1.00 80.62 115 ASN A C 1
ATOM 941 O O . ASN A 1 115 ? -4.032 -10.263 12.016 1.00 80.62 115 ASN A O 1
ATOM 945 N N . LYS A 1 116 ? -2.524 -11.088 13.451 1.00 73.00 116 LYS A N 1
ATOM 946 C CA . LYS A 1 116 ? -1.875 -11.978 12.465 1.00 73.00 116 LYS A CA 1
ATOM 947 C C . LYS A 1 116 ? -2.845 -12.966 11.805 1.00 73.00 116 LYS A C 1
ATOM 949 O O . LYS A 1 116 ? -2.685 -13.271 10.629 1.00 73.00 116 LYS A O 1
ATOM 954 N N . LEU A 1 117 ? -3.869 -13.427 12.529 1.00 67.94 117 LEU A N 1
ATOM 955 C CA . LEU A 1 117 ? -4.899 -14.309 11.975 1.00 67.94 117 LEU A CA 1
ATOM 956 C C . LEU A 1 117 ? -5.759 -13.589 10.932 1.00 67.94 117 LEU A C 1
ATOM 958 O O . LEU A 1 117 ? -6.085 -14.162 9.899 1.00 67.94 117 LEU A O 1
ATOM 962 N N . PHE A 1 118 ? -6.078 -12.316 11.181 1.00 74.00 118 PHE A N 1
ATOM 963 C CA . PHE A 1 118 ? -6.787 -11.479 10.216 1.00 74.00 118 PHE A CA 1
ATOM 964 C C . PHE A 1 118 ? -5.977 -11.349 8.927 1.00 74.00 118 PHE A C 1
ATOM 966 O O . PHE A 1 118 ? -6.515 -11.501 7.839 1.00 74.00 118 PHE A O 1
ATOM 973 N N . PHE A 1 119 ? -4.670 -11.134 9.060 1.00 71.38 119 PHE A N 1
ATOM 974 C CA . PHE A 1 119 ? -3.771 -10.975 7.928 1.00 71.38 119 PHE A CA 1
ATOM 975 C C . PHE A 1 119 ? -3.632 -12.257 7.085 1.00 71.38 119 PHE A C 1
ATOM 977 O O . PHE A 1 119 ? -3.675 -12.193 5.859 1.00 71.38 119 PHE A O 1
ATOM 984 N N . LEU A 1 120 ? -3.575 -13.430 7.729 1.00 69.00 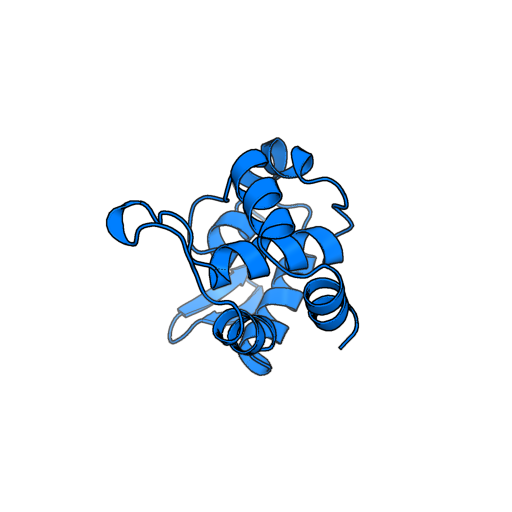120 LEU A N 1
ATOM 985 C CA . LEU A 1 120 ? -3.600 -14.724 7.040 1.00 69.00 120 LEU A CA 1
ATOM 986 C C . LEU A 1 120 ? -4.914 -14.949 6.270 1.00 69.00 120 LEU A C 1
ATOM 988 O O . LEU A 1 120 ? -4.878 -15.452 5.150 1.00 69.00 120 LEU A O 1
ATOM 992 N N . CYS A 1 121 ? -6.063 -14.538 6.822 1.00 70.25 121 CYS A N 1
ATOM 993 C CA . CYS A 1 121 ? -7.349 -14.647 6.124 1.00 70.25 121 CYS A CA 1
ATOM 994 C C . CYS A 1 121 ? -7.395 -13.844 4.818 1.00 70.25 121 CYS A C 1
ATOM 996 O O . CYS A 1 121 ? -8.056 -14.280 3.885 1.00 70.25 121 CYS A O 1
ATOM 998 N N . VAL A 1 122 ? -6.696 -12.707 4.726 1.00 73.94 122 VAL A N 1
ATOM 999 C CA . VAL A 1 122 ? -6.637 -11.917 3.480 1.00 73.94 122 VAL A CA 1
ATOM 1000 C C . VAL A 1 122 ? -5.812 -12.618 2.396 1.00 73.94 122 VAL A C 1
ATOM 1002 O O . VAL A 1 122 ? -6.040 -12.405 1.213 1.00 73.94 122 VAL A O 1
ATOM 1005 N N . ILE A 1 123 ? -4.838 -13.435 2.800 1.00 72.12 123 ILE A N 1
ATOM 1006 C CA . ILE A 1 123 ? -3.921 -14.140 1.894 1.00 72.12 123 ILE A CA 1
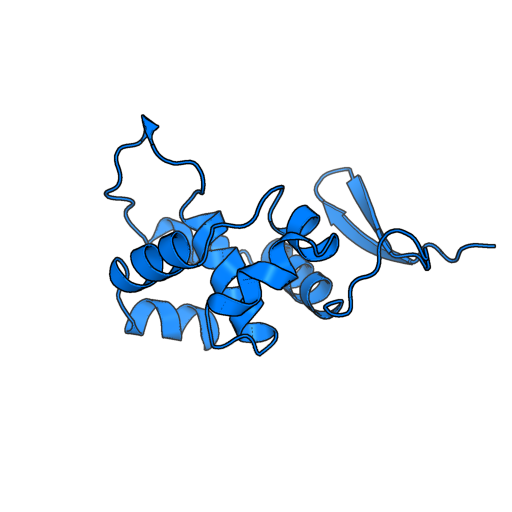ATOM 1007 C C . ILE A 1 123 ? -4.521 -15.464 1.402 1.00 72.12 123 ILE A C 1
ATOM 1009 O O . ILE A 1 123 ? -4.271 -15.861 0.268 1.00 72.12 123 ILE A O 1
ATOM 1013 N N . VAL A 1 124 ? -5.265 -16.166 2.264 1.00 67.62 124 VAL A N 1
ATOM 1014 C CA . VAL A 1 124 ? -5.769 -17.529 2.003 1.00 67.62 124 VAL A CA 1
ATOM 1015 C C . VAL A 1 124 ? -7.240 -17.553 1.563 1.00 67.62 124 VAL A C 1
ATOM 1017 O O . VAL A 1 124 ? -7.670 -18.541 0.969 1.00 67.62 124 VAL A O 1
ATOM 1020 N N . GLY A 1 125 ? -8.018 -16.516 1.889 1.00 56.38 125 GLY A N 1
ATOM 1021 C CA . GLY A 1 125 ? -9.454 -16.418 1.588 1.00 56.38 125 GLY A CA 1
ATOM 1022 C C . GLY A 1 125 ? -9.750 -15.873 0.201 1.00 56.38 125 GLY A C 1
ATOM 1023 O O . GLY A 1 125 ? -10.737 -16.358 -0.394 1.00 56.38 125 GLY A O 1
#

Radius of gyration: 15.17 Å; chains: 1; bounding box: 28×32×50 Å

Foldseek 3Di:
DWDWAFLDDDPPDTDTDTDDPVADDPLVCLSVVLVCCVVPVLLVVLLVVDDDPDDPVPPPDRSSLLLSLVLSCVVSVNPAQQCLVVCQSHPVNCVSSVHGHDHRVRSVVSCVSDDPVSSVVSNPD

Sequence (125 aa):
MSIKNTVFYRDNSCISVDFSPEEISSDGAIVL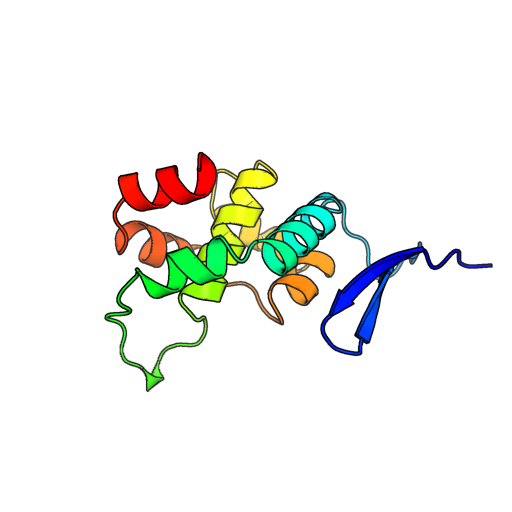LEKLERRHKIIDYFSNQITDKRHPLLIVHSVKKLLKQRVFMLMQGYEDCNDVFHLQHDPLYKDILEGDLASQPTLSRFENSINKLFFLCVIVG